Protein AF-Q8EC84-F1 (afdb_monomer)

InterPro domains:
  IPR058355 Domain of unknown function DUF8042 [PF26154] (12-85)

Nearest PDB structures (foldseek):
  4qre-assembly1_A  TM=1.932E-01  e=6.530E+00  Staphylococcus aureus

Solvent-accessible surface area (backbone atoms only — not comparable to full-atom values): 4953 Å² total; per-residue (Å²): 134,84,81,71,81,76,83,62,75,84,74,47,73,59,58,42,27,43,50,18,20,50,30,26,69,70,67,38,52,75,59,16,52,52,41,43,50,51,43,53,53,48,37,59,73,78,39,50,66,54,69,69,33,69,69,47,55,63,48,47,59,60,43,52,50,22,59,76,69,68,35,36,61,62,34,18,49,44,33,54,47,56,49,32,63,58,71,80,108

Radius of gyration: 13.75 Å; Cα contacts (8 Å, |Δi|>4): 80; chains: 1; bounding box: 32×29×42 Å

Secondary structure (DSSP, 8-state):
------------HHHHHHHHHHHHHTT-HHHHHHHHHHHHHHHHHH-HHHHTSHHHHHHHHHHHHHHHTT-HHHHHHIIIIIIHHHHT-

pLDDT: mean 88.72, std 17.19, range [33.25, 98.44]

Structure (mmCIF, N/CA/C/O backbone):
data_AF-Q8EC84-F1
#
_entry.id   AF-Q8EC84-F1
#
loop_
_atom_site.group_PDB
_atom_site.id
_atom_site.type_symbol
_atom_site.label_atom_id
_atom_site.label_alt_id
_atom_site.label_comp_id
_atom_site.label_asym_id
_atom_site.label_entity_id
_atom_site.label_seq_id
_atom_site.pdbx_PDB_ins_code
_atom_site.Cartn_x
_atom_site.Cartn_y
_atom_site.Cartn_z
_atom_site.occupancy
_atom_site.B_iso_or_equiv
_atom_site.auth_seq_id
_atom_site.auth_comp_id
_atom_site.auth_asym_id
_atom_site.auth_atom_id
_atom_site.pdbx_PDB_model_num
ATOM 1 N N . MET A 1 1 ? -9.402 22.802 -25.657 1.00 41.50 1 MET A N 1
ATOM 2 C CA . MET A 1 1 ? -9.751 21.381 -25.450 1.00 41.50 1 MET A CA 1
ATOM 3 C C . MET A 1 1 ? -10.388 21.268 -24.077 1.00 41.50 1 MET A C 1
ATOM 5 O O . MET A 1 1 ? -9.713 21.525 -23.091 1.00 41.50 1 MET A O 1
ATOM 9 N N . SER A 1 2 ? -11.698 21.028 -24.016 1.00 34.12 2 SER A N 1
ATOM 10 C CA . SER A 1 2 ? -12.426 20.942 -22.747 1.00 34.12 2 SER A CA 1
ATOM 11 C C . SER A 1 2 ? -12.071 19.646 -22.032 1.00 34.12 2 SER A C 1
ATOM 13 O O . SER A 1 2 ? -12.443 18.569 -22.496 1.00 34.12 2 SER A O 1
ATOM 15 N N . PHE A 1 3 ? -11.390 19.751 -20.893 1.00 39.12 3 PHE A N 1
ATOM 16 C CA . PHE A 1 3 ? -11.365 18.678 -19.908 1.00 39.12 3 PHE A CA 1
ATOM 17 C C . PHE A 1 3 ? -12.780 18.557 -19.346 1.00 39.12 3 PHE A C 1
ATOM 19 O O . PHE A 1 3 ? -13.227 19.381 -18.550 1.00 39.12 3 PHE A O 1
ATOM 26 N N . LYS A 1 4 ? -13.533 17.574 -19.844 1.00 33.25 4 LYS A N 1
ATOM 27 C CA . LYS A 1 4 ? -14.782 17.170 -19.204 1.00 33.25 4 LYS A CA 1
ATOM 28 C C . LYS A 1 4 ? -14.420 16.645 -17.812 1.00 33.25 4 LYS A C 1
ATOM 30 O O . LYS A 1 4 ? -13.489 15.843 -17.726 1.00 33.25 4 LYS A O 1
ATOM 35 N N . PRO A 1 5 ? -15.125 17.047 -16.744 1.00 39.28 5 PRO A N 1
ATOM 36 C CA . PRO A 1 5 ? -14.992 16.361 -15.473 1.00 39.28 5 PRO A CA 1
ATOM 37 C C . PRO A 1 5 ? -15.483 14.934 -15.713 1.00 39.28 5 PRO A C 1
ATOM 39 O O . PRO A 1 5 ? -16.666 14.710 -15.978 1.00 39.28 5 PRO A O 1
ATOM 42 N N . HIS A 1 6 ? -14.560 13.974 -15.725 1.00 39.53 6 HIS A N 1
ATOM 43 C CA . HIS A 1 6 ? -14.942 12.577 -15.672 1.00 39.53 6 HIS A CA 1
ATOM 44 C C . HIS A 1 6 ? -15.623 12.420 -14.316 1.00 39.53 6 HIS A C 1
ATOM 46 O O . HIS A 1 6 ? -14.990 12.559 -13.273 1.00 39.53 6 HIS A O 1
ATOM 52 N N . ASN A 1 7 ? -16.941 12.240 -14.342 1.00 41.09 7 ASN A N 1
ATOM 53 C CA . ASN A 1 7 ? -17.722 11.840 -13.186 1.00 41.09 7 ASN A CA 1
ATOM 54 C C . ASN A 1 7 ? -17.332 10.389 -12.877 1.00 41.09 7 ASN A C 1
ATOM 56 O O . ASN A 1 7 ? -18.057 9.457 -13.216 1.00 41.09 7 ASN A O 1
ATOM 60 N N . SER A 1 8 ? -16.114 10.201 -12.374 1.00 44.44 8 SER A N 1
ATOM 61 C CA . SER A 1 8 ? -15.679 8.938 -11.810 1.00 44.44 8 SER A CA 1
ATOM 62 C C . SER A 1 8 ? -16.553 8.693 -10.582 1.00 44.44 8 SER A C 1
ATOM 64 O O . SER A 1 8 ? -16.810 9.648 -9.835 1.00 44.44 8 SER A O 1
ATOM 66 N N . PRO A 1 9 ? -17.029 7.460 -10.335 1.00 48.75 9 PRO A N 1
ATOM 67 C CA . PRO A 1 9 ? -17.494 7.129 -8.993 1.00 48.75 9 PRO A CA 1
ATOM 68 C C . PRO A 1 9 ? -16.400 7.584 -8.018 1.00 48.75 9 PRO A C 1
ATOM 70 O O . PRO A 1 9 ? -15.219 7.468 -8.350 1.00 48.75 9 PRO A O 1
ATOM 73 N N . LYS A 1 10 ? -16.765 8.191 -6.878 1.00 63.72 10 LYS A N 1
ATOM 74 C CA . LYS A 1 10 ? -15.785 8.486 -5.821 1.00 63.72 10 LYS A CA 1
ATOM 75 C C . LYS A 1 10 ? -15.048 7.175 -5.553 1.00 63.72 10 LYS A C 1
ATOM 77 O O . LYS A 1 10 ? -15.657 6.267 -4.998 1.00 63.72 10 LYS A O 1
ATOM 82 N N . GLN A 1 11 ? -13.812 7.066 -6.036 1.00 79.69 11 GLN A N 1
ATOM 83 C CA . GLN A 1 11 ? -13.010 5.863 -5.887 1.00 79.69 11 GLN A CA 1
ATOM 84 C C . GLN A 1 11 ? -12.874 5.616 -4.387 1.00 79.69 11 GLN A C 1
ATOM 86 O O . GLN A 1 11 ? -12.541 6.550 -3.648 1.00 79.69 11 GLN A O 1
ATOM 91 N N . SER A 1 12 ? -13.239 4.419 -3.927 1.00 91.50 12 SER A N 1
ATOM 92 C CA . SER A 1 12 ? -13.112 4.098 -2.509 1.00 91.50 12 SER A CA 1
ATOM 93 C C . SER A 1 12 ? -11.628 4.025 -2.142 1.00 91.50 12 SER A C 1
ATOM 95 O O . SER A 1 12 ? -10.767 3.840 -3.004 1.00 91.50 12 SER A O 1
ATOM 97 N N . LEU A 1 13 ? -11.307 4.167 -0.856 1.00 93.31 13 LEU A N 1
ATOM 98 C CA . LEU A 1 13 ? -9.933 3.960 -0.397 1.00 93.31 13 LEU A CA 1
ATOM 99 C C . LEU A 1 13 ? -9.447 2.536 -0.724 1.00 93.31 13 LEU A C 1
ATOM 101 O O . LEU A 1 13 ? -8.297 2.356 -1.106 1.00 93.31 13 LEU A O 1
ATOM 105 N N . GLU A 1 14 ? -10.337 1.547 -0.650 1.00 94.88 14 GLU A N 1
ATOM 106 C CA . GLU A 1 14 ? -10.063 0.151 -1.010 1.00 94.88 14 GLU A CA 1
ATOM 107 C C . GLU A 1 14 ? -9.685 0.024 -2.494 1.00 94.88 14 GLU A C 1
ATOM 109 O O . GLU A 1 14 ? -8.667 -0.579 -2.824 1.00 94.88 14 GLU A O 1
ATOM 114 N N . ASP A 1 15 ? -10.438 0.673 -3.389 1.00 95.31 15 ASP A N 1
ATOM 115 C CA . ASP A 1 15 ? -10.137 0.694 -4.823 1.00 95.31 15 ASP A CA 1
ATOM 116 C C . ASP A 1 15 ? -8.787 1.369 -5.106 1.00 95.31 15 ASP A C 1
ATOM 118 O O . ASP A 1 15 ? -8.048 0.942 -5.995 1.00 95.31 15 ASP A O 1
ATOM 122 N N . MET A 1 16 ? -8.454 2.440 -4.373 1.00 96.44 16 MET A N 1
ATOM 123 C CA . MET A 1 16 ? -7.161 3.123 -4.501 1.00 96.44 16 MET A CA 1
ATOM 124 C C . MET A 1 16 ? -6.002 2.221 -4.057 1.00 96.44 16 MET A C 1
ATOM 126 O O . MET A 1 16 ? -4.981 2.152 -4.744 1.00 96.44 16 MET A O 1
ATOM 130 N N . LEU A 1 17 ? -6.171 1.499 -2.946 1.00 97.06 17 LEU A N 1
ATOM 131 C CA . LEU A 1 17 ? -5.179 0.559 -2.419 1.00 97.06 17 LEU A CA 1
ATOM 132 C C . LEU A 1 17 ? -4.955 -0.620 -3.374 1.00 97.06 17 LEU A C 1
ATOM 134 O O . LEU A 1 17 ? -3.808 -0.917 -3.713 1.00 97.06 17 LEU A O 1
ATOM 138 N N . CYS A 1 18 ? -6.034 -1.221 -3.885 1.00 97.25 18 CYS A N 1
ATOM 139 C CA . CYS A 1 18 ? -5.978 -2.261 -4.914 1.00 97.25 18 CYS A CA 1
ATOM 140 C C . CYS A 1 18 ? -5.259 -1.776 -6.180 1.00 97.25 18 CYS A C 1
ATOM 142 O O . CYS A 1 18 ? -4.438 -2.496 -6.750 1.00 97.25 18 CYS A O 1
ATOM 144 N N . GLN A 1 19 ? -5.538 -0.545 -6.623 1.00 97.38 19 GLN A N 1
ATOM 145 C CA . GLN A 1 19 ? -4.882 0.031 -7.794 1.00 97.38 19 GLN A CA 1
ATOM 146 C C . GLN A 1 19 ? -3.372 0.197 -7.576 1.00 97.38 19 GLN A C 1
ATOM 148 O O . GLN A 1 19 ? -2.589 -0.238 -8.423 1.00 97.38 19 GLN A O 1
ATOM 153 N N . ALA A 1 20 ? -2.960 0.770 -6.441 1.00 97.88 20 ALA A N 1
ATOM 154 C CA . ALA A 1 20 ? -1.548 0.945 -6.110 1.00 97.88 20 ALA A CA 1
ATOM 155 C C . ALA A 1 20 ? -0.814 -0.406 -6.032 1.00 97.88 20 ALA A C 1
ATOM 157 O O . ALA A 1 20 ? 0.257 -0.567 -6.624 1.00 97.88 20 ALA A O 1
ATOM 158 N N . ALA A 1 21 ? -1.418 -1.404 -5.374 1.00 98.19 21 ALA A N 1
ATOM 159 C CA . ALA A 1 21 ? -0.891 -2.766 -5.303 1.00 98.19 21 ALA A CA 1
ATOM 160 C C . ALA A 1 21 ? -0.709 -3.379 -6.701 1.00 98.19 21 ALA A C 1
ATOM 162 O O . ALA A 1 21 ? 0.352 -3.919 -7.024 1.00 98.19 21 ALA A O 1
ATOM 163 N N . HIS A 1 22 ? -1.710 -3.240 -7.574 1.00 98.06 22 HIS A N 1
ATOM 164 C CA . HIS A 1 22 ? -1.637 -3.746 -8.941 1.00 98.06 22 HIS A CA 1
ATOM 165 C C . HIS A 1 22 ? -0.518 -3.073 -9.751 1.00 98.06 22 HIS A C 1
ATOM 167 O O . HIS A 1 22 ? 0.234 -3.754 -10.451 1.00 98.06 22 HIS A O 1
ATOM 173 N N . SER A 1 23 ? -0.354 -1.753 -9.629 1.00 98.44 23 SER A N 1
ATOM 174 C CA . SER A 1 23 ? 0.738 -1.023 -10.281 1.00 98.44 23 SER A CA 1
ATOM 175 C C . SER A 1 23 ? 2.118 -1.499 -9.811 1.00 98.44 23 SER A C 1
ATOM 177 O O . SER A 1 23 ? 3.004 -1.673 -10.653 1.00 98.44 23 SER A O 1
ATOM 179 N N . PHE A 1 24 ? 2.298 -1.784 -8.515 1.00 98.19 24 PHE A N 1
ATOM 180 C CA . PHE A 1 24 ? 3.530 -2.393 -7.999 1.00 98.19 24 PHE A CA 1
ATOM 181 C C . PHE A 1 24 ? 3.783 -3.777 -8.611 1.00 98.19 24 PHE A C 1
ATOM 183 O O . PHE A 1 24 ? 4.878 -4.027 -9.115 1.00 98.19 24 PHE A O 1
ATOM 190 N N . ARG A 1 25 ? 2.765 -4.649 -8.675 1.00 97.88 25 ARG A N 1
ATOM 191 C CA . ARG A 1 25 ? 2.887 -5.987 -9.295 1.00 97.88 25 ARG A CA 1
ATOM 192 C C . ARG A 1 25 ? 3.225 -5.936 -10.788 1.00 97.88 25 ARG A C 1
ATOM 194 O O . ARG A 1 25 ? 3.877 -6.841 -11.300 1.00 97.88 25 ARG A O 1
ATOM 201 N N . LEU A 1 26 ? 2.802 -4.884 -11.490 1.00 98.06 26 LEU A N 1
ATOM 202 C CA . LEU A 1 26 ? 3.141 -4.654 -12.898 1.00 98.06 26 LEU A CA 1
ATOM 203 C C . LEU A 1 26 ? 4.529 -4.020 -13.106 1.00 98.06 26 LEU A C 1
ATOM 205 O O . LEU A 1 26 ? 4.891 -3.738 -14.249 1.00 98.06 26 LEU A O 1
ATOM 209 N N . GLY A 1 27 ? 5.287 -3.752 -12.038 1.00 96.81 27 GLY A N 1
ATOM 210 C CA . GLY A 1 27 ? 6.584 -3.073 -12.115 1.00 96.81 27 GLY A CA 1
ATOM 211 C C . GLY A 1 27 ? 6.480 -1.587 -12.474 1.00 96.81 27 GLY A C 1
ATOM 212 O O . GLY A 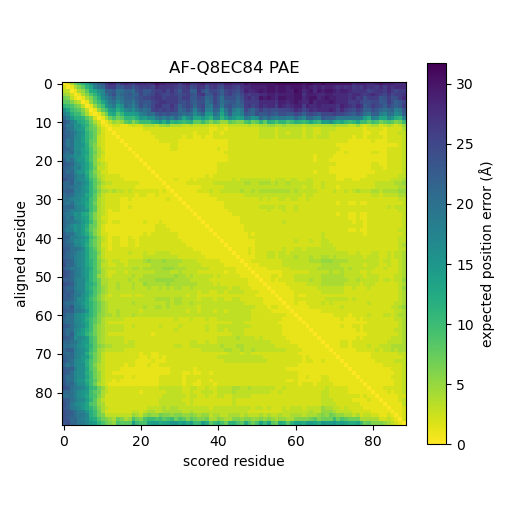1 27 ? 7.452 -0.982 -12.920 1.00 96.81 27 GLY A O 1
ATOM 213 N N . LYS A 1 28 ? 5.305 -0.966 -12.305 1.00 97.69 28 LYS A N 1
ATOM 214 C CA . LYS A 1 28 ? 5.088 0.467 -12.564 1.00 97.69 28 LYS A CA 1
ATOM 215 C C . LYS A 1 28 ? 5.415 1.296 -11.324 1.00 97.69 28 LYS A C 1
ATOM 217 O O . LYS A 1 28 ? 4.591 2.071 -10.853 1.00 97.69 28 LYS A O 1
ATOM 222 N N . GLU A 1 29 ? 6.621 1.133 -10.798 1.00 95.00 29 GLU A N 1
ATOM 223 C CA . GLU A 1 29 ? 7.051 1.617 -9.476 1.00 95.00 29 GLU A CA 1
ATOM 224 C C . GLU A 1 29 ? 6.802 3.117 -9.258 1.00 95.00 29 GLU A C 1
ATOM 226 O O . GLU A 1 29 ? 6.267 3.525 -8.227 1.00 95.00 29 GLU A O 1
ATOM 231 N N . ALA A 1 30 ? 7.134 3.950 -10.253 1.0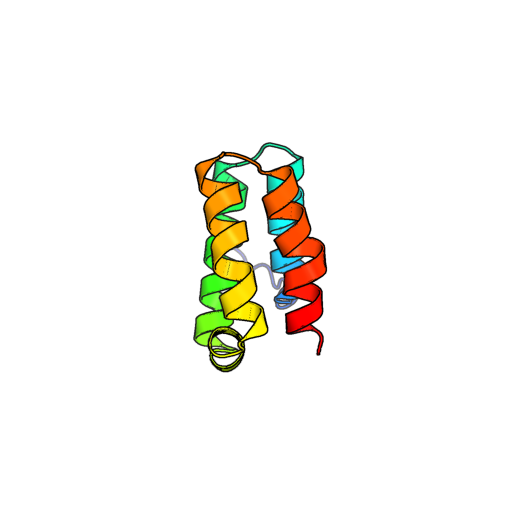0 95.38 30 ALA A N 1
ATOM 232 C CA . ALA A 1 30 ? 6.939 5.397 -10.172 1.00 95.38 30 ALA A CA 1
ATOM 233 C C . ALA A 1 30 ? 5.452 5.780 -10.080 1.00 95.38 30 ALA A C 1
ATOM 235 O O . ALA A 1 30 ? 5.080 6.643 -9.288 1.00 95.38 30 ALA A O 1
ATOM 236 N N . GLN A 1 31 ? 4.595 5.116 -10.862 1.00 97.31 31 GLN A N 1
ATOM 237 C CA . GLN A 1 31 ? 3.147 5.316 -10.804 1.00 97.31 31 GLN A CA 1
ATOM 238 C C . GLN A 1 31 ? 2.589 4.794 -9.475 1.00 97.31 31 GLN A C 1
ATOM 240 O O . GLN A 1 31 ? 1.858 5.510 -8.798 1.00 97.31 31 GLN A O 1
ATOM 245 N N . ALA A 1 32 ? 2.985 3.584 -9.083 1.00 97.38 32 ALA A N 1
ATOM 246 C CA . ALA A 1 32 ? 2.536 2.933 -7.861 1.00 97.38 32 ALA A CA 1
ATOM 247 C C . ALA A 1 32 ? 2.894 3.744 -6.606 1.00 97.38 32 ALA A C 1
ATOM 249 O O . ALA A 1 32 ? 2.078 3.875 -5.701 1.00 97.38 32 ALA A O 1
ATOM 250 N N . SER A 1 33 ? 4.074 4.372 -6.578 1.00 95.88 33 SER A N 1
ATOM 251 C CA . SER A 1 33 ? 4.495 5.250 -5.477 1.00 95.88 33 SER A CA 1
ATOM 252 C C . SER A 1 33 ? 3.617 6.499 -5.360 1.00 95.88 33 SER A C 1
ATOM 254 O O . SER A 1 33 ? 3.265 6.907 -4.253 1.00 95.88 33 SER A O 1
ATOM 256 N N . VAL A 1 34 ? 3.223 7.094 -6.492 1.00 97.69 34 VAL A N 1
ATOM 257 C CA . VAL A 1 34 ? 2.284 8.228 -6.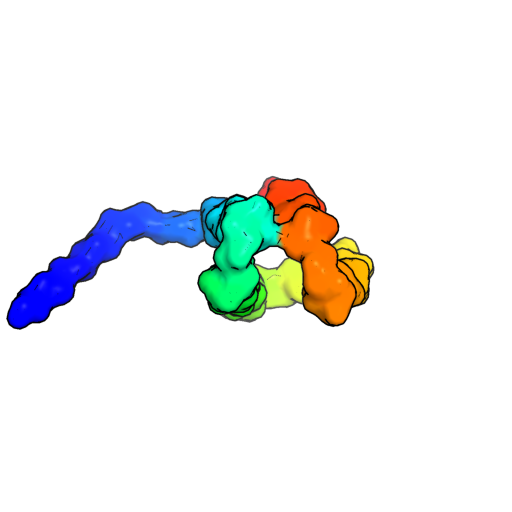512 1.00 97.69 34 VAL A CA 1
ATOM 258 C C . VAL A 1 34 ? 0.899 7.784 -6.042 1.00 97.69 34 VAL A C 1
ATOM 260 O O . VAL A 1 34 ? 0.301 8.441 -5.194 1.00 97.69 34 VAL A O 1
ATOM 263 N N . GLU A 1 35 ? 0.401 6.654 -6.544 1.00 97.38 35 GLU A N 1
ATOM 264 C CA . GLU A 1 35 ? -0.892 6.084 -6.144 1.00 97.38 35 GLU A CA 1
ATOM 265 C C . GLU A 1 35 ? -0.918 5.738 -4.647 1.00 97.38 35 GLU A C 1
ATOM 267 O O . GLU A 1 35 ? -1.870 6.083 -3.946 1.00 97.38 35 GLU A O 1
ATOM 272 N N . PHE A 1 36 ? 0.154 5.146 -4.118 1.00 96.31 36 PHE A N 1
ATOM 273 C CA . PHE A 1 36 ? 0.275 4.836 -2.697 1.00 96.31 36 PHE A CA 1
ATOM 274 C C . PHE A 1 36 ? 0.318 6.102 -1.831 1.00 96.31 36 PHE A C 1
ATOM 276 O O . PHE A 1 36 ? -0.389 6.183 -0.825 1.00 96.31 36 PHE A O 1
ATOM 283 N N . ARG A 1 37 ? 1.064 7.140 -2.238 1.00 96.00 37 ARG A N 1
ATOM 284 C CA . ARG A 1 37 ? 1.067 8.433 -1.531 1.00 96.00 37 ARG A CA 1
ATOM 285 C C . ARG A 1 37 ? -0.335 9.040 -1.459 1.00 96.00 37 ARG A C 1
ATOM 287 O O . ARG A 1 37 ? -0.712 9.523 -0.393 1.00 96.00 37 ARG A O 1
ATOM 294 N N . LEU A 1 38 ? -1.108 8.958 -2.544 1.00 96.50 38 LEU A N 1
ATOM 295 C CA . LEU A 1 38 ? -2.500 9.414 -2.579 1.00 96.50 38 LEU A CA 1
ATOM 296 C C . LEU A 1 38 ? -3.408 8.611 -1.635 1.00 96.50 38 LEU A C 1
ATOM 298 O O . LEU A 1 38 ? -4.316 9.185 -1.035 1.00 96.50 38 LEU A O 1
ATOM 302 N N . CYS A 1 39 ? -3.161 7.308 -1.462 1.00 95.12 39 CYS A N 1
ATOM 303 C CA . CYS A 1 39 ? -3.867 6.502 -0.460 1.00 95.12 39 CYS A CA 1
ATOM 304 C C . CYS A 1 39 ? -3.587 7.025 0.955 1.00 95.12 39 CYS A C 1
ATOM 306 O O . CYS A 1 39 ? -4.521 7.241 1.723 1.00 95.12 39 CYS A O 1
ATOM 308 N N . LEU A 1 40 ? -2.317 7.292 1.281 1.00 94.38 40 LEU A N 1
ATOM 309 C CA . LEU A 1 40 ? -1.929 7.848 2.582 1.00 94.38 40 LEU A CA 1
ATOM 310 C C . LEU A 1 40 ? -2.528 9.242 2.821 1.00 94.38 40 LEU A C 1
ATOM 312 O O . LEU A 1 40 ? -3.026 9.499 3.912 1.00 94.38 40 LEU A O 1
ATOM 316 N N . ASP A 1 41 ? -2.545 10.111 1.804 1.00 95.50 41 ASP A N 1
ATOM 317 C CA . ASP A 1 41 ? -3.198 11.431 1.879 1.00 95.50 41 ASP A CA 1
ATOM 318 C C . ASP A 1 41 ? -4.702 11.306 2.157 1.00 95.50 41 ASP A C 1
ATOM 320 O O . ASP A 1 41 ? -5.274 12.073 2.935 1.00 95.50 41 ASP A O 1
ATOM 324 N N . SER A 1 42 ? -5.356 10.331 1.519 1.00 94.00 42 SER A N 1
ATOM 325 C CA . SER A 1 42 ? -6.775 10.044 1.726 1.00 94.00 42 SER A CA 1
ATOM 326 C C . SER A 1 42 ? -7.042 9.563 3.155 1.00 94.00 42 SER A C 1
ATOM 328 O O . SER A 1 42 ? -7.950 10.078 3.810 1.00 94.00 42 SER A O 1
ATOM 330 N N . ILE A 1 43 ? -6.209 8.653 3.675 1.00 93.00 43 ILE A N 1
ATOM 331 C CA . ILE A 1 43 ? -6.286 8.187 5.066 1.00 93.00 43 ILE A CA 1
ATOM 332 C C . ILE A 1 43 ? -6.103 9.362 6.030 1.00 93.00 43 ILE A C 1
ATOM 334 O O . ILE A 1 43 ? -6.950 9.572 6.888 1.00 93.00 43 ILE A O 1
ATOM 338 N N . GLU A 1 44 ? -5.055 10.171 5.870 1.00 93.19 44 GLU A N 1
ATOM 339 C CA . GLU A 1 44 ? -4.768 11.300 6.768 1.00 93.19 44 GLU A CA 1
ATOM 340 C C . GLU A 1 44 ? -5.923 12.310 6.811 1.00 93.19 44 GLU A C 1
ATOM 342 O O . GLU A 1 44 ? -6.268 12.847 7.863 1.00 93.19 44 GLU A O 1
ATOM 347 N N . LYS A 1 45 ? -6.549 12.556 5.657 1.00 93.25 45 LYS A N 1
ATOM 348 C CA . LYS A 1 45 ? -7.602 13.559 5.513 1.00 93.25 45 LYS A CA 1
ATOM 349 C C . LYS A 1 45 ? -8.973 13.086 5.986 1.00 93.25 45 LYS A C 1
ATOM 351 O O . LYS A 1 45 ? -9.727 13.888 6.537 1.00 93.25 45 LYS A O 1
ATOM 356 N N . TYR A 1 46 ? -9.333 11.843 5.682 1.00 92.06 46 TYR A N 1
ATOM 357 C CA . TYR A 1 46 ? -10.698 11.340 5.861 1.00 92.06 46 TYR A CA 1
ATOM 358 C C . TYR A 1 46 ? -10.828 10.321 6.992 1.00 92.06 46 TYR A C 1
ATOM 360 O O . TYR A 1 46 ? -11.924 10.182 7.528 1.00 92.06 46 TYR A O 1
ATOM 368 N N . HIS A 1 47 ? -9.729 9.663 7.362 1.00 90.75 47 HIS A N 1
ATOM 369 C CA . HIS A 1 47 ? -9.670 8.612 8.377 1.00 90.75 47 HIS A CA 1
ATOM 370 C C . HIS A 1 47 ? -8.424 8.743 9.282 1.00 90.75 47 HIS A C 1
ATOM 372 O O . HIS A 1 47 ? -7.670 7.774 9.441 1.00 90.75 47 HIS A O 1
ATOM 378 N N . PRO A 1 48 ? -8.139 9.930 9.860 1.00 93.06 48 PRO A N 1
ATOM 379 C CA . PRO A 1 48 ? -6.934 10.151 10.665 1.00 93.06 48 PRO A CA 1
ATOM 380 C C . PRO A 1 48 ? -6.829 9.202 11.870 1.00 93.06 48 PRO A C 1
ATOM 382 O O . PRO A 1 48 ? -5.729 8.914 12.342 1.00 93.06 48 PRO A O 1
ATOM 385 N N . GLU A 1 49 ? -7.956 8.683 12.360 1.00 93.06 49 GLU A N 1
ATOM 386 C CA . GLU A 1 49 ? -8.021 7.669 13.408 1.00 93.06 49 GLU A CA 1
ATOM 387 C C . GLU A 1 49 ? -7.323 6.360 13.023 1.00 93.06 49 GLU A C 1
ATOM 389 O O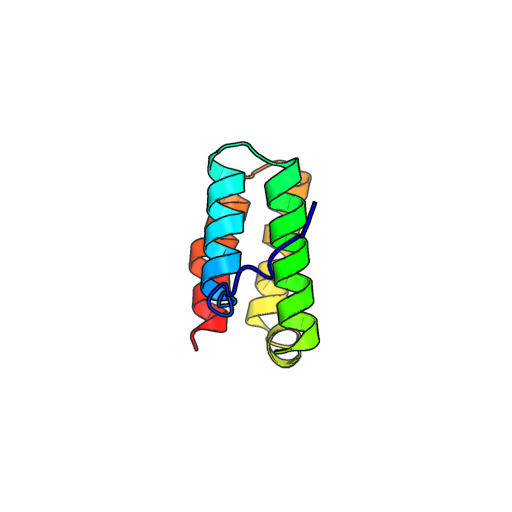 . GLU A 1 49 ? -6.704 5.740 13.888 1.00 93.06 49 GL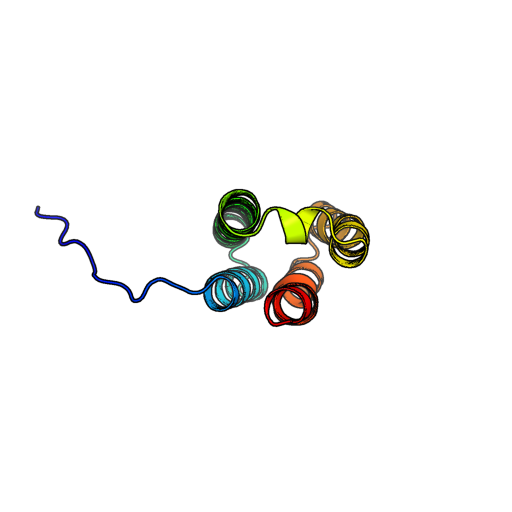U A O 1
ATOM 394 N 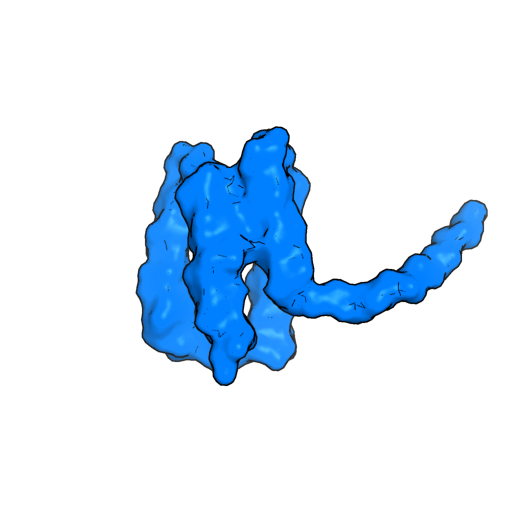N . LEU A 1 50 ? -7.338 5.970 11.740 1.00 91.56 50 LEU A N 1
ATOM 395 C CA . LEU A 1 50 ? -6.657 4.761 11.269 1.00 91.56 50 LEU A CA 1
ATOM 396 C C . LEU A 1 50 ? -5.149 4.865 11.479 1.00 91.56 50 LEU A C 1
ATOM 398 O O . LEU A 1 50 ? -4.526 3.894 11.899 1.00 91.56 50 LEU A O 1
ATOM 402 N N . MET A 1 51 ? -4.568 6.053 11.274 1.00 91.00 51 MET A N 1
ATOM 403 C CA . MET A 1 51 ? -3.139 6.274 11.508 1.00 91.00 51 MET A CA 1
ATOM 404 C C . MET A 1 51 ? -2.754 6.131 12.981 1.00 91.00 51 MET A C 1
ATOM 406 O O . MET A 1 51 ? -1.598 5.854 13.279 1.00 91.00 51 MET A O 1
ATOM 410 N N . GLN A 1 52 ? -3.696 6.295 13.910 1.00 91.75 52 GLN A N 1
ATOM 411 C CA . GLN A 1 52 ? -3.446 6.135 15.344 1.00 91.75 52 GLN A CA 1
ATOM 412 C C . GLN A 1 52 ? -3.627 4.688 15.820 1.00 91.75 52 GLN A C 1
ATOM 414 O O . GLN A 1 52 ? -3.287 4.373 16.963 1.00 91.75 52 GLN A O 1
ATOM 419 N N . LEU A 1 53 ? -4.150 3.792 14.975 1.00 94.06 53 LEU A N 1
ATOM 420 C CA . LEU A 1 53 ? -4.346 2.401 15.359 1.00 94.06 53 LEU A CA 1
ATOM 421 C C . LEU A 1 53 ? -2.994 1.69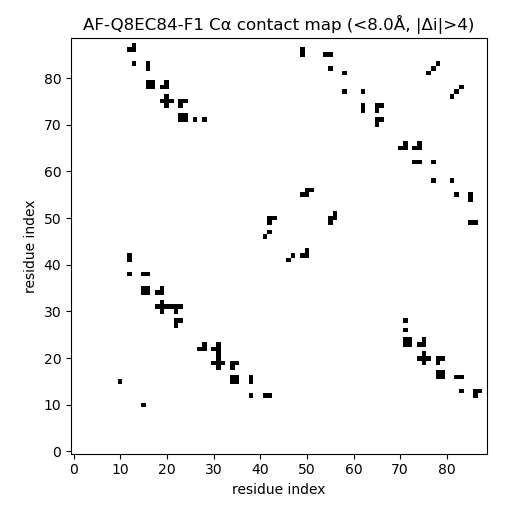7 15.554 1.00 94.06 53 LEU A C 1
ATOM 423 O O . LEU A 1 53 ? -2.129 1.771 14.676 1.00 94.06 53 LEU A O 1
ATOM 427 N N . PRO A 1 54 ? -2.816 0.936 16.652 1.00 93.88 54 PRO A N 1
ATOM 428 C CA . PRO A 1 54 ? -1.603 0.153 16.865 1.00 93.88 54 PRO A CA 1
ATOM 429 C C . PRO A 1 54 ? -1.290 -0.797 15.705 1.00 93.88 54 PRO A C 1
ATOM 431 O O . PRO A 1 54 ? -0.128 -0.967 15.357 1.00 93.88 54 PRO A O 1
ATOM 434 N N . SER A 1 55 ? -2.317 -1.376 15.073 1.00 93.38 55 SER A N 1
ATOM 435 C CA . SER A 1 55 ? -2.168 -2.231 13.891 1.00 93.38 55 SER A CA 1
ATOM 436 C C . SER A 1 55 ? -1.592 -1.475 12.694 1.00 93.38 55 SER A C 1
ATOM 438 O O . SER A 1 55 ? -0.693 -1.987 12.038 1.00 93.38 55 SER A O 1
ATOM 440 N N . PHE A 1 56 ? -2.041 -0.243 12.434 1.00 93.62 56 PHE A N 1
ATOM 441 C CA . PHE A 1 56 ? -1.481 0.588 11.364 1.00 93.62 56 PHE A CA 1
ATOM 442 C C . PHE A 1 56 ? -0.006 0.909 11.624 1.00 93.62 56 PHE A C 1
ATOM 444 O O . PHE A 1 56 ? 0.842 0.716 10.756 1.00 93.62 56 PHE A O 1
ATOM 451 N N . GLN A 1 57 ? 0.316 1.327 12.850 1.00 93.00 57 GLN A N 1
ATOM 452 C CA . GLN A 1 57 ? 1.687 1.638 13.263 1.00 93.00 57 GLN A CA 1
ATOM 453 C C . GLN A 1 57 ? 2.620 0.421 13.153 1.00 93.00 57 GLN A C 1
ATOM 455 O O . GLN A 1 57 ? 3.766 0.554 12.727 1.00 93.00 57 GLN A O 1
ATOM 460 N N . GLN A 1 58 ? 2.125 -0.777 13.482 1.00 94.06 58 GLN A N 1
ATOM 461 C CA . GLN A 1 58 ? 2.874 -2.031 13.348 1.00 94.06 58 GLN A CA 1
ATOM 462 C C . GLN A 1 58 ? 3.131 -2.424 11.887 1.00 94.06 58 GLN A C 1
ATOM 464 O O . GLN A 1 58 ? 4.163 -3.028 11.605 1.00 94.06 58 GLN A O 1
ATOM 469 N N . MET A 1 59 ? 2.234 -2.070 10.962 1.00 94.31 59 MET A N 1
ATOM 470 C CA . MET A 1 59 ? 2.402 -2.331 9.526 1.00 94.31 59 MET A CA 1
ATOM 471 C C . MET A 1 59 ? 3.304 -1.312 8.826 1.00 94.31 59 MET A C 1
ATOM 473 O O . MET A 1 59 ? 3.931 -1.636 7.821 1.00 94.31 59 MET A O 1
ATOM 477 N N . LEU A 1 60 ? 3.423 -0.094 9.360 1.00 92.81 60 LEU A N 1
ATOM 478 C CA . LEU A 1 60 ? 4.193 0.969 8.717 1.00 92.81 60 LEU A CA 1
ATOM 479 C C . LEU A 1 60 ? 5.672 0.590 8.536 1.00 92.81 60 LEU A C 1
ATOM 481 O O . LEU A 1 60 ? 6.231 0.774 7.459 1.00 92.81 60 LEU A O 1
ATOM 485 N N . ALA A 1 61 ? 6.301 0.034 9.574 1.00 93.06 61 ALA A N 1
ATOM 486 C CA . ALA A 1 61 ? 7.711 -0.353 9.536 1.00 93.06 61 ALA A CA 1
ATOM 487 C C . ALA A 1 61 ? 8.029 -1.395 8.440 1.00 93.06 61 ALA A C 1
ATOM 489 O O . ALA A 1 61 ? 8.909 -1.121 7.623 1.00 93.06 61 ALA A O 1
ATOM 490 N N . PRO A 1 62 ? 7.333 -2.547 8.349 1.00 96.38 62 PRO A N 1
ATOM 491 C CA . PRO A 1 62 ? 7.601 -3.503 7.279 1.00 96.38 62 PRO A CA 1
ATOM 492 C C . PRO A 1 62 ? 7.224 -2.979 5.885 1.00 96.38 62 PRO A C 1
ATOM 494 O O . PRO A 1 62 ? 7.916 -3.306 4.924 1.00 96.38 62 PRO A O 1
ATOM 497 N N . MET A 1 63 ? 6.207 -2.118 5.749 1.00 95.88 63 MET A N 1
ATOM 498 C CA . MET A 1 63 ? 5.902 -1.465 4.466 1.00 95.88 63 MET A CA 1
ATOM 499 C C . MET A 1 63 ? 7.032 -0.535 4.003 1.00 95.88 63 MET A C 1
ATOM 501 O O . MET A 1 63 ? 7.412 -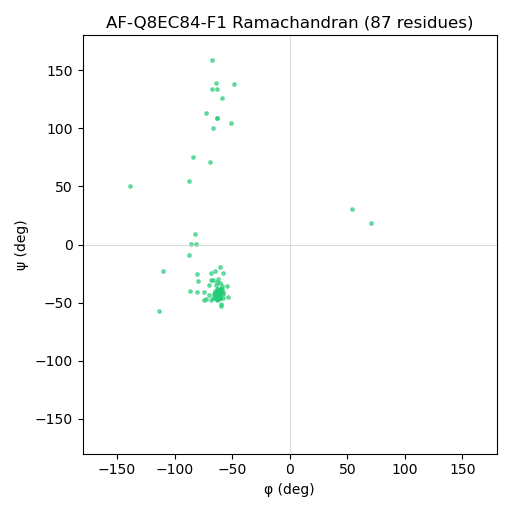0.559 2.832 1.00 95.88 63 MET A O 1
ATOM 505 N N . LEU A 1 64 ? 7.591 0.267 4.914 1.00 94.62 64 LEU A N 1
ATOM 506 C CA . LEU A 1 64 ? 8.740 1.129 4.623 1.00 94.62 64 LEU A CA 1
ATOM 507 C C . LEU A 1 64 ? 9.980 0.301 4.282 1.00 94.62 64 LEU A C 1
ATOM 509 O O . LEU A 1 64 ? 10.663 0.604 3.311 1.00 94.62 64 LEU A O 1
ATOM 513 N N . GLN A 1 65 ? 10.226 -0.787 5.014 1.00 97.56 65 GLN A N 1
ATOM 514 C CA . GLN A 1 65 ? 11.327 -1.699 4.716 1.00 97.56 65 GLN A CA 1
ATOM 515 C C . GLN A 1 65 ? 11.184 -2.331 3.323 1.00 97.56 65 GLN A C 1
ATOM 517 O O . GLN A 1 65 ? 12.154 -2.367 2.568 1.00 97.56 65 GLN A O 1
ATOM 522 N N . ALA A 1 66 ? 9.985 -2.800 2.960 1.00 97.19 66 ALA A N 1
ATOM 523 C CA . ALA A 1 66 ? 9.719 -3.334 1.626 1.00 97.19 66 ALA A CA 1
ATOM 524 C C . ALA A 1 66 ? 9.970 -2.270 0.544 1.00 97.19 66 ALA A C 1
ATOM 526 O O . ALA A 1 66 ? 10.607 -2.553 -0.467 1.00 97.19 66 ALA A O 1
ATOM 527 N N . GLN A 1 67 ? 9.555 -1.022 0.787 1.00 95.44 67 GLN A N 1
ATOM 528 C CA . GLN A 1 67 ? 9.829 0.094 -0.117 1.00 95.44 67 GLN A CA 1
ATOM 529 C C . GLN A 1 67 ? 11.333 0.375 -0.276 1.00 95.44 67 GLN A C 1
ATOM 531 O O . GLN A 1 67 ? 11.807 0.510 -1.402 1.00 95.44 67 GLN A O 1
ATOM 536 N N . GLU A 1 68 ? 12.094 0.436 0.820 1.00 96.62 68 GLU A N 1
ATOM 537 C CA . GLU A 1 68 ? 13.548 0.674 0.802 1.00 96.62 68 GLU A CA 1
ATOM 538 C C . GLU A 1 68 ? 14.324 -0.442 0.089 1.00 96.62 68 GLU A C 1
ATOM 540 O O . GLU A 1 68 ? 15.349 -0.186 -0.544 1.00 96.62 68 GLU A O 1
ATOM 545 N N . GLN A 1 69 ? 13.836 -1.682 0.175 1.00 97.62 69 GLN A N 1
ATOM 546 C CA . GLN A 1 69 ? 14.438 -2.851 -0.470 1.00 97.62 69 GLN A CA 1
ATOM 547 C C . GLN A 1 69 ? 13.979 -3.054 -1.921 1.00 97.62 69 GLN A C 1
ATOM 549 O O . GLN A 1 69 ? 14.419 -4.007 -2.564 1.00 97.62 69 GLN A O 1
ATOM 554 N N . HIS A 1 70 ? 13.112 -2.176 -2.438 1.00 96.81 70 HIS A N 1
ATOM 555 C CA . HIS A 1 70 ? 12.421 -2.351 -3.718 1.00 96.81 70 HIS A CA 1
ATOM 556 C C . HIS A 1 70 ? 11.654 -3.685 -3.812 1.00 96.81 70 HIS A C 1
ATOM 558 O O . HIS A 1 70 ? 11.491 -4.261 -4.889 1.00 96.81 70 HIS A O 1
ATOM 564 N N . ASP A 1 71 ? 11.173 -4.190 -2.675 1.00 97.94 71 ASP A N 1
ATOM 565 C CA . ASP A 1 71 ? 10.330 -5.376 -2.598 1.00 97.94 71 ASP A CA 1
ATOM 566 C C . ASP A 1 71 ? 8.865 -4.994 -2.854 1.00 97.94 71 ASP A C 1
ATOM 568 O O . ASP A 1 71 ? 8.020 -4.887 -1.959 1.00 97.94 71 ASP A O 1
ATOM 572 N N . TRP A 1 72 ? 8.572 -4.742 -4.128 1.00 97.56 72 TRP A N 1
ATOM 573 C CA . TRP A 1 72 ? 7.263 -4.277 -4.580 1.00 97.56 72 TRP A CA 1
ATOM 574 C C . TRP A 1 72 ? 6.161 -5.315 -4.442 1.00 97.56 72 TRP A C 1
ATOM 576 O O . TRP A 1 72 ? 4.995 -4.945 -4.330 1.00 97.56 72 TRP A O 1
ATOM 586 N N . LEU A 1 73 ? 6.509 -6.603 -4.437 1.00 97.62 73 LEU A N 1
ATOM 587 C CA . LEU A 1 73 ? 5.532 -7.663 -4.219 1.00 97.62 73 LEU A CA 1
ATOM 588 C C . LEU A 1 73 ? 5.092 -7.686 -2.758 1.00 97.62 73 LEU A C 1
ATOM 590 O O . LEU A 1 73 ? 3.888 -7.650 -2.511 1.00 97.62 73 LEU A O 1
ATOM 594 N N . SER A 1 74 ? 6.036 -7.632 -1.812 1.00 97.56 74 SER A N 1
ATOM 595 C CA . SER A 1 74 ? 5.700 -7.532 -0.388 1.00 97.56 74 SER A CA 1
ATOM 596 C C . SER A 1 74 ? 4.927 -6.249 -0.083 1.00 97.56 74 SER A C 1
ATOM 598 O O . SER A 1 74 ? 3.925 -6.285 0.628 1.00 97.56 74 SER A O 1
ATOM 600 N N . LEU A 1 75 ? 5.332 -5.109 -0.661 1.00 97.94 75 LEU A N 1
ATOM 601 C CA . LEU A 1 75 ? 4.588 -3.858 -0.490 1.00 97.94 75 LEU A CA 1
ATOM 602 C C . LEU A 1 75 ? 3.160 -3.966 -1.051 1.00 97.94 75 LEU A C 1
ATOM 604 O O . LEU A 1 75 ? 2.221 -3.521 -0.396 1.00 97.94 75 LEU A O 1
ATOM 608 N N . ALA A 1 76 ? 2.972 -4.586 -2.219 1.00 98.06 76 ALA A N 1
ATOM 609 C CA . ALA A 1 76 ? 1.646 -4.815 -2.790 1.00 98.06 76 ALA A CA 1
ATOM 610 C C . ALA A 1 76 ? 0.768 -5.712 -1.901 1.00 98.06 76 ALA A C 1
ATOM 612 O O . ALA A 1 76 ? -0.414 -5.412 -1.744 1.00 98.06 76 ALA A O 1
ATOM 613 N N . ASP A 1 77 ? 1.330 -6.757 -1.287 1.00 97.56 77 ASP A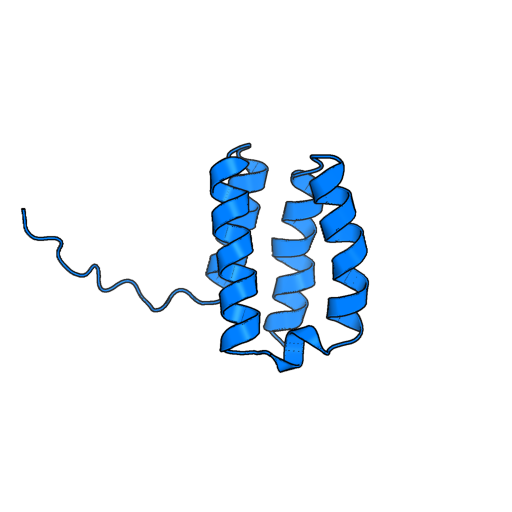 N 1
ATOM 614 C CA . ASP A 1 77 ? 0.593 -7.639 -0.373 1.00 97.56 77 ASP A CA 1
ATOM 615 C C . ASP A 1 77 ? 0.083 -6.872 0.862 1.00 97.56 77 ASP A C 1
ATOM 617 O O . ASP A 1 77 ? -1.079 -7.018 1.248 1.00 97.56 77 ASP A O 1
ATOM 621 N N . TYR A 1 78 ? 0.903 -5.981 1.433 1.00 97.38 78 TYR A N 1
ATOM 622 C CA . TYR A 1 78 ? 0.463 -5.109 2.528 1.00 97.38 78 TYR A CA 1
ATOM 623 C C . TYR A 1 78 ? -0.687 -4.184 2.119 1.00 97.38 78 TYR A C 1
ATOM 625 O O . TYR A 1 78 ? -1.615 -3.984 2.902 1.00 97.38 78 TYR A O 1
ATOM 633 N N . LEU A 1 79 ? -0.644 -3.615 0.912 1.00 96.56 79 LEU A N 1
ATOM 634 C CA . LEU A 1 79 ? -1.697 -2.717 0.432 1.00 96.56 79 LEU A CA 1
ATOM 635 C C . LEU A 1 79 ? -3.007 -3.458 0.150 1.00 96.56 79 LEU A C 1
ATOM 637 O O . LEU A 1 79 ? -4.065 -2.963 0.523 1.00 96.56 79 LEU A O 1
ATOM 641 N N . GLU A 1 80 ? -2.935 -4.624 -0.493 1.00 94.06 80 GLU A N 1
ATOM 642 C CA . GLU A 1 80 ? -4.099 -5.376 -0.977 1.00 94.06 80 GLU A CA 1
ATOM 643 C C . GLU A 1 80 ? -4.804 -6.181 0.125 1.00 94.06 80 GLU A C 1
ATOM 645 O O . GLU A 1 80 ? -6.021 -6.353 0.074 1.00 94.06 80 GLU A O 1
ATOM 650 N N . TYR A 1 81 ? -4.074 -6.657 1.138 1.00 93.81 81 TYR A N 1
ATOM 651 C CA . TYR A 1 81 ? -4.645 -7.529 2.170 1.00 93.81 81 TYR A CA 1
ATOM 652 C C . TYR A 1 81 ? -4.674 -6.877 3.545 1.00 93.81 81 TYR A C 1
ATOM 654 O O . TYR A 1 81 ? -5.739 -6.745 4.148 1.00 93.81 81 TYR A O 1
ATOM 662 N N . GLU A 1 82 ? -3.519 -6.453 4.047 1.00 94.25 82 GLU A N 1
ATOM 663 C CA . GLU A 1 82 ? -3.396 -6.018 5.438 1.00 94.25 82 GLU A CA 1
ATOM 664 C C . GLU A 1 82 ? -4.032 -4.637 5.659 1.00 94.25 82 GLU A C 1
ATOM 666 O O . GLU A 1 82 ? -4.843 -4.447 6.570 1.00 94.25 82 GLU A O 1
ATOM 671 N N . LEU A 1 83 ? -3.729 -3.672 4.784 1.00 93.38 83 LEU A N 1
ATOM 672 C CA . LEU A 1 83 ? -4.237 -2.309 4.903 1.00 93.38 83 LEU A CA 1
ATOM 673 C C . LEU A 1 83 ? -5.718 -2.214 4.519 1.00 93.38 83 LEU A C 1
ATOM 675 O O . LEU A 1 83 ? -6.479 -1.563 5.233 1.00 93.38 83 LEU A O 1
ATOM 679 N N . ILE A 1 84 ? -6.159 -2.911 3.466 1.00 94.31 84 ILE A N 1
ATOM 680 C CA . ILE A 1 84 ? -7.595 -3.041 3.160 1.00 94.31 84 ILE A CA 1
ATOM 681 C C . ILE A 1 84 ? -8.323 -3.726 4.318 1.00 94.31 84 ILE A C 1
ATOM 683 O O . ILE A 1 84 ? -9.323 -3.207 4.804 1.00 94.31 84 ILE A O 1
ATOM 687 N N . GLY A 1 85 ? -7.780 -4.826 4.845 1.00 92.25 85 GLY A N 1
ATOM 688 C CA . GLY A 1 85 ? -8.350 -5.528 5.993 1.00 92.25 85 GLY A CA 1
ATOM 689 C C . GLY A 1 85 ? -8.444 -4.679 7.265 1.00 92.25 85 GLY A C 1
ATOM 690 O O . GLY A 1 85 ? -9.221 -5.026 8.158 1.00 92.25 85 GLY A O 1
ATOM 691 N N . LEU A 1 86 ? -7.682 -3.585 7.361 1.00 91.31 86 LEU A N 1
ATOM 692 C CA . LEU A 1 86 ? -7.802 -2.589 8.421 1.00 91.31 86 LEU A CA 1
ATOM 693 C C . LEU A 1 86 ? -8.851 -1.511 8.106 1.00 91.31 86 LEU A C 1
ATOM 695 O O . LEU A 1 86 ? -9.577 -1.112 9.010 1.00 91.31 86 LEU A O 1
ATOM 699 N N . VAL A 1 87 ? -8.924 -1.046 6.856 1.00 88.00 87 VAL A N 1
ATOM 700 C CA . VAL A 1 87 ? -9.867 -0.007 6.397 1.00 88.00 87 VAL A CA 1
ATOM 701 C C . VAL A 1 87 ? -11.312 -0.515 6.361 1.00 88.00 87 VAL A C 1
ATOM 703 O O . VAL A 1 87 ? -12.227 0.248 6.653 1.00 88.00 87 VAL A O 1
ATOM 706 N N . SER A 1 88 ? -11.533 -1.788 6.028 1.00 83.44 88 SER A N 1
ATOM 707 C CA . SER A 1 88 ? -12.873 -2.382 5.901 1.00 83.44 88 SER A CA 1
ATOM 708 C C . SER A 1 88 ? -13.503 -2.822 7.238 1.00 83.44 88 SER A C 1
ATOM 710 O O . SER A 1 88 ? -14.518 -3.523 7.226 1.00 83.44 88 SER A O 1
ATOM 712 N N . ARG A 1 89 ? -12.900 -2.480 8.385 1.00 67.62 89 ARG A N 1
ATOM 713 C CA . ARG A 1 89 ? -13.398 -2.813 9.734 1.00 67.62 89 ARG A CA 1
ATOM 714 C C . ARG A 1 89 ? -14.133 -1.642 10.364 1.00 67.62 89 ARG A C 1
ATOM 716 O O . ARG A 1 89 ? -15.160 -1.917 11.025 1.00 67.62 89 ARG A O 1
#

Mean predicted aligned error: 5.8 Å

Organism: Shewanella oneidensis (strain ATCC 700550 / JCM 31522 / CIP 106686 / LMG 19005 / NCIMB 14063 / MR-1) (NCBI:txid211586)

Foldseek 3Di:
DDPDPPPDPPQDLLNLLLVLLVCLVVVVLVVSVVSVVVSVVCCVVPPVVLCVDPLNVVLVVVLVVCVVVSVSNSNSCCSNPVVSVSVVD

Sequence (89 aa):
MSFKPHNSPKQSLEDMLCQAAHSFRLGKEAQASVEFRLCLDSIEKYHPELMQLPSFQQMLAPMLQAQEQHDWLSLADYLEYELIGLVSR